Protein AF-A0A357FP81-F1 (afdb_monomer)

pLDDT: mean 83.86, std 12.49, range [51.44, 96.62]

Solvent-accessible surface area (backbone atoms only — not comparable to full-atom values): 5020 Å² total; per-residue (Å²): 134,66,53,76,73,53,46,58,51,49,47,51,51,49,47,72,64,46,44,68,64,57,64,70,42,76,55,55,74,50,73,48,75,40,82,71,52,99,66,42,75,46,78,49,79,42,50,78,46,68,68,53,44,56,52,48,49,54,53,50,53,54,50,42,62,74,73,34,58,93,78,44,99,68,79,88,84,79,86,128

Foldseek 3Di:
DDDPVLLVVVLCCCCVQLVVVLVPQAQWDDWDWDDPPPSDIDIDTDGPDPVSLVVSVVSVQVSCVVRCVVVDDDRDDRDD

Nearest PDB structures (foldseek):
  1n5v-assembly1_B  TM=6.057E-01  e=2.323E-02  Streptomyces coelicolor A3(2)
  2od4-assembly1_B  TM=7.258E-01  e=4.319E-01  uncultured marine organism
  3cw2-assembly4_H  TM=6.091E-01  e=1.221E+00  Saccharolobus solfataricus
  7asa-assembly1_0  TM=2.765E-01  e=4.194E+00  Bacillus subtilis subsp. subtilis str. 168

Mean predicted aligned error: 5.19 Å

Structure (mmCIF, N/CA/C/O backbone):
data_AF-A0A357FP81-F1
#
_entry.id   AF-A0A357FP81-F1
#
loop_
_atom_site.group_PDB
_atom_site.id
_atom_site.type_symbol
_atom_site.label_atom_id
_atom_site.label_alt_id
_atom_site.label_comp_id
_atom_site.label_asym_id
_atom_site.label_entity_id
_atom_site.label_seq_id
_atom_site.pdbx_PDB_ins_code
_atom_site.Cartn_x
_atom_site.Cartn_y
_atom_site.Cartn_z
_atom_site.occupancy
_atom_site.B_iso_or_equiv
_atom_site.auth_seq_id
_atom_site.auth_comp_id
_atom_site.auth_asym_id
_atom_site.auth_atom_id
_atom_site.pdbx_PDB_model_num
ATOM 1 N N . MET A 1 1 ? 5.322 1.348 -21.907 1.00 51.44 1 MET A N 1
ATOM 2 C CA . MET A 1 1 ? 5.363 -0.014 -21.340 1.00 51.44 1 MET A CA 1
ATOM 3 C C . MET A 1 1 ? 6.402 -0.004 -20.230 1.00 51.44 1 MET A C 1
ATOM 5 O O . MET A 1 1 ? 7.542 0.349 -20.509 1.00 51.44 1 MET A O 1
ATOM 9 N N . MET A 1 2 ? 6.004 -0.269 -18.986 1.00 57.19 2 MET A N 1
ATOM 10 C CA . MET A 1 2 ? 6.937 -0.442 -17.866 1.00 57.19 2 MET A CA 1
ATOM 11 C C . MET A 1 2 ? 7.699 -1.760 -18.072 1.00 57.19 2 MET A C 1
ATOM 13 O O . MET A 1 2 ? 7.099 -2.765 -18.449 1.00 57.19 2 MET A O 1
ATOM 17 N N . VAL A 1 3 ? 9.018 -1.758 -17.895 1.00 58.44 3 VAL A N 1
ATOM 18 C CA . VAL A 1 3 ? 9.843 -2.975 -17.997 1.00 58.44 3 VAL A CA 1
ATOM 19 C C . VAL A 1 3 ? 9.635 -3.793 -16.715 1.00 58.44 3 VAL A C 1
ATOM 21 O O . VAL A 1 3 ? 9.462 -3.206 -15.658 1.00 58.44 3 VAL A O 1
ATOM 24 N N . SER A 1 4 ? 9.684 -5.129 -16.735 1.00 61.19 4 SER A N 1
ATOM 25 C CA . SER A 1 4 ? 9.411 -5.958 -15.533 1.00 61.19 4 SER A CA 1
ATOM 26 C C . SER A 1 4 ? 10.201 -5.537 -14.268 1.00 61.19 4 SER A C 1
ATOM 28 O O . SER A 1 4 ? 9.674 -5.571 -13.156 1.00 61.19 4 SER A O 1
ATOM 30 N N . GLY A 1 5 ? 11.431 -5.028 -14.424 1.00 68.38 5 GLY A N 1
ATOM 31 C CA . GLY A 1 5 ? 12.220 -4.475 -13.314 1.00 68.38 5 GLY A CA 1
ATOM 32 C C . GLY A 1 5 ? 11.654 -3.191 -12.681 1.00 68.38 5 GLY A C 1
ATOM 33 O O . GLY A 1 5 ? 11.886 -2.946 -11.495 1.00 68.38 5 GLY A O 1
ATOM 34 N N . SER A 1 6 ? 10.883 -2.388 -13.424 1.00 79.56 6 SER A N 1
ATOM 35 C CA . SER A 1 6 ? 10.234 -1.180 -12.901 1.00 79.56 6 SER A CA 1
ATOM 36 C C . SER A 1 6 ? 8.944 -1.492 -12.141 1.00 79.56 6 SER A C 1
ATOM 38 O O . SER A 1 6 ? 8.664 -0.810 -11.160 1.00 79.56 6 SER A O 1
ATOM 40 N N . VAL A 1 7 ? 8.220 -2.559 -12.502 1.00 84.94 7 VAL A N 1
ATOM 41 C CA . VAL A 1 7 ? 7.035 -3.022 -11.751 1.00 84.94 7 VAL A CA 1
ATOM 42 C C . VAL A 1 7 ? 7.429 -3.521 -10.361 1.00 84.94 7 VAL A C 1
ATOM 44 O O . VAL A 1 7 ? 6.899 -3.037 -9.369 1.00 84.94 7 VAL A O 1
ATOM 47 N N . ASN A 1 8 ? 8.431 -4.401 -10.259 1.00 87.25 8 ASN A N 1
ATOM 48 C CA . ASN A 1 8 ? 8.902 -4.900 -8.959 1.00 87.25 8 ASN A CA 1
ATOM 49 C C . ASN A 1 8 ? 9.431 -3.765 -8.059 1.00 87.25 8 ASN A C 1
ATOM 51 O O . ASN A 1 8 ? 9.190 -3.740 -6.854 1.00 87.25 8 ASN A O 1
ATOM 55 N N . SER A 1 9 ? 10.132 -2.792 -8.650 1.00 88.62 9 SER A N 1
ATOM 56 C CA . SER A 1 9 ? 10.592 -1.607 -7.917 1.00 88.62 9 SER A CA 1
ATOM 57 C C . SER A 1 9 ? 9.416 -0.780 -7.390 1.00 88.62 9 SER A C 1
ATOM 59 O O . SER A 1 9 ? 9.408 -0.431 -6.214 1.00 88.62 9 SER A O 1
ATOM 61 N N . LEU A 1 10 ? 8.396 -0.542 -8.221 1.00 87.75 10 LEU A N 1
ATOM 62 C CA . LEU A 1 10 ? 7.183 0.169 -7.823 1.00 87.75 10 LEU A CA 1
ATOM 63 C C . LEU A 1 10 ? 6.426 -0.565 -6.707 1.00 87.75 10 LEU A C 1
ATOM 65 O O . LEU A 1 10 ? 6.049 0.062 -5.720 1.00 87.75 10 LEU A O 1
ATOM 69 N N . MET A 1 11 ? 6.261 -1.886 -6.822 1.00 91.12 11 MET A N 1
ATOM 70 C CA . MET A 1 11 ? 5.626 -2.702 -5.783 1.00 91.12 11 MET A CA 1
ATOM 71 C C . MET A 1 11 ? 6.355 -2.570 -4.445 1.00 91.12 11 MET A C 1
ATOM 73 O O . MET A 1 11 ? 5.713 -2.332 -3.431 1.00 91.12 11 MET A O 1
ATOM 77 N N . LYS A 1 12 ? 7.693 -2.647 -4.438 1.00 91.75 12 LYS A N 1
ATOM 78 C CA . LYS A 1 12 ? 8.496 -2.462 -3.218 1.00 91.75 12 LYS A CA 1
ATOM 79 C C . LYS A 1 12 ? 8.376 -1.060 -2.635 1.00 91.75 12 LYS A C 1
ATOM 81 O O . LYS A 1 12 ? 8.384 -0.914 -1.418 1.00 91.75 12 LYS A O 1
ATOM 86 N N . THR A 1 13 ? 8.303 -0.030 -3.476 1.00 91.75 13 THR A N 1
ATOM 87 C CA . THR A 1 13 ? 8.100 1.349 -3.014 1.00 91.75 13 THR A CA 1
ATOM 88 C C . THR A 1 13 ? 6.739 1.507 -2.341 1.00 91.75 13 THR A C 1
ATOM 90 O O . THR A 1 13 ? 6.667 2.101 -1.268 1.00 91.75 13 THR A O 1
ATOM 93 N N . ILE A 1 14 ? 5.683 0.955 -2.946 1.00 91.00 14 ILE A N 1
ATOM 94 C CA . ILE A 1 14 ? 4.324 0.964 -2.392 1.00 91.00 14 ILE A CA 1
ATOM 95 C C . ILE A 1 14 ? 4.272 0.180 -1.083 1.00 91.00 14 ILE A C 1
ATOM 97 O O . ILE A 1 14 ? 3.782 0.699 -0.087 1.00 91.00 14 ILE A O 1
ATOM 101 N N . ASP A 1 15 ? 4.809 -1.038 -1.068 1.00 92.69 15 ASP A N 1
ATOM 102 C CA . ASP A 1 15 ? 4.798 -1.894 0.113 1.00 92.69 15 ASP A CA 1
ATOM 103 C C . ASP A 1 15 ? 5.558 -1.230 1.266 1.00 92.69 15 ASP A C 1
ATOM 105 O O . ASP 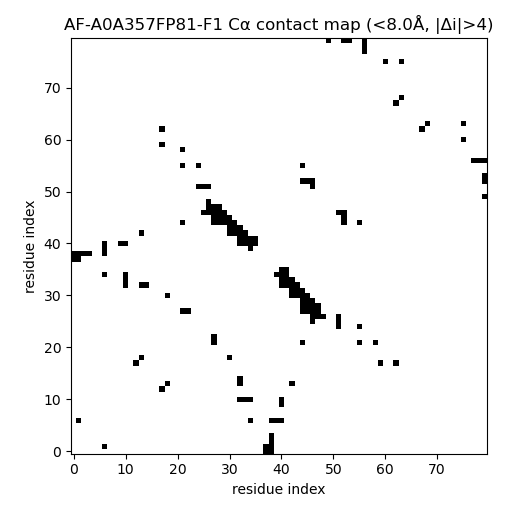A 1 15 ? 4.962 -0.863 2.269 1.00 92.69 15 ASP A O 1
ATOM 109 N N . ASN A 1 16 ? 6.839 -0.905 1.090 1.00 93.56 16 ASN A N 1
ATOM 110 C CA . ASN A 1 16 ? 7.650 -0.341 2.17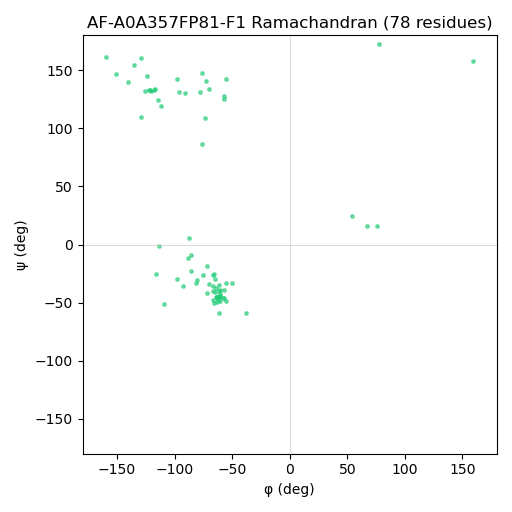3 1.00 93.56 16 ASN A CA 1
ATOM 111 C C . ASN A 1 16 ? 7.186 1.043 2.647 1.00 93.56 16 ASN A C 1
ATOM 113 O O . ASN A 1 16 ? 7.435 1.410 3.794 1.00 93.56 16 ASN A O 1
ATOM 117 N N . GLY A 1 17 ? 6.592 1.844 1.760 1.00 93.00 17 GLY A N 1
ATOM 118 C CA . GLY A 1 17 ? 6.235 3.222 2.074 1.00 93.00 17 GLY A CA 1
ATOM 119 C C . GLY A 1 17 ? 4.813 3.396 2.592 1.00 93.00 17 GLY A C 1
ATOM 120 O O . GLY A 1 17 ? 4.599 4.248 3.452 1.00 93.00 17 GLY A O 1
ATOM 121 N N . PHE A 1 18 ? 3.854 2.617 2.088 1.00 92.25 18 PHE A N 1
ATOM 122 C CA . PHE A 1 18 ? 2.449 2.752 2.467 1.00 92.25 18 PHE A CA 1
ATOM 123 C C . PHE A 1 18 ? 2.023 1.746 3.539 1.00 92.25 18 PHE A C 1
ATOM 125 O O . PHE A 1 18 ? 1.185 2.084 4.374 1.00 92.25 18 PHE A O 1
ATOM 132 N N . MET A 1 19 ? 2.637 0.555 3.587 1.00 94.81 19 MET A N 1
ATOM 133 C CA . MET A 1 19 ? 2.287 -0.466 4.580 1.00 94.81 19 MET A CA 1
ATOM 134 C C . MET A 1 19 ? 2.372 0.031 6.028 1.00 94.81 19 MET A C 1
ATOM 136 O O . MET A 1 19 ? 1.384 -0.112 6.747 1.00 94.81 19 MET A O 1
ATOM 140 N N . PRO A 1 20 ? 3.459 0.690 6.475 1.00 95.50 20 PRO A N 1
ATOM 141 C CA . PRO A 1 20 ? 3.537 1.146 7.861 1.00 95.50 20 PRO A CA 1
ATOM 142 C C . PRO A 1 20 ? 2.375 2.072 8.244 1.00 95.50 20 PRO A C 1
ATOM 144 O O . PRO A 1 20 ? 1.801 1.918 9.313 1.00 95.50 20 PRO A O 1
ATOM 147 N N . ILE A 1 21 ? 1.967 2.958 7.329 1.00 94.62 21 ILE A N 1
ATOM 148 C CA . ILE A 1 21 ? 0.864 3.905 7.541 1.00 94.62 21 ILE A CA 1
ATOM 149 C C . ILE A 1 21 ? -0.462 3.158 7.672 1.00 94.62 21 ILE A C 1
ATOM 151 O O . ILE A 1 21 ? -1.233 3.417 8.588 1.00 94.62 21 ILE A O 1
ATOM 155 N N . ILE A 1 22 ? -0.733 2.228 6.754 1.00 93.06 22 ILE A N 1
ATOM 156 C CA . ILE A 1 22 ? -2.032 1.557 6.702 1.00 93.06 22 ILE A CA 1
ATOM 157 C C . ILE A 1 22 ? -2.205 0.513 7.812 1.00 93.06 22 ILE A C 1
ATOM 159 O O . ILE A 1 22 ? -3.325 0.259 8.242 1.00 93.06 22 ILE A O 1
ATOM 163 N N . SER A 1 23 ? -1.104 -0.056 8.309 1.00 95.12 23 SER A N 1
ATOM 164 C CA . SER A 1 23 ? -1.122 -1.017 9.417 1.00 95.12 23 SER A CA 1
ATOM 165 C C . SER A 1 23 ? -1.438 -0.405 10.782 1.00 95.12 23 SER A C 1
ATOM 167 O O . SER A 1 23 ? -1.795 -1.133 11.705 1.00 95.12 23 SER A O 1
ATOM 169 N N . GLU A 1 24 ? -1.299 0.916 10.923 1.00 96.62 24 GLU A N 1
ATOM 170 C CA . GLU A 1 24 ? -1.603 1.641 12.164 1.00 96.62 24 GLU A CA 1
ATOM 171 C C . GLU A 1 24 ? -3.085 2.027 12.278 1.00 96.62 24 GLU A C 1
ATOM 173 O O . GLU A 1 24 ? -3.535 2.476 13.334 1.00 96.62 24 GLU A O 1
ATOM 178 N N . GLU A 1 25 ? -3.859 1.850 11.206 1.00 95.81 25 GLU A N 1
ATOM 179 C CA . GLU A 1 25 ? -5.280 2.168 11.201 1.00 95.81 25 GLU A CA 1
ATOM 180 C C . GLU A 1 25 ? -6.096 1.139 12.015 1.00 95.81 25 GLU A C 1
ATOM 182 O O . GLU A 1 25 ? -5.807 -0.064 11.980 1.00 95.81 25 GLU A O 1
ATOM 187 N N . PRO A 1 26 ? -7.121 1.581 12.771 1.00 94.50 26 PRO A N 1
ATOM 188 C CA . PRO A 1 26 ? -7.963 0.687 13.564 1.00 94.50 26 PRO A CA 1
ATOM 189 C C . PRO A 1 26 ? -8.595 -0.432 12.732 1.00 94.50 26 PRO A C 1
ATOM 191 O O . PRO A 1 26 ? -9.000 -0.225 11.597 1.00 94.50 26 PRO A O 1
ATOM 194 N N . GLY A 1 27 ? -8.694 -1.638 13.293 1.00 94.44 27 GLY A N 1
ATOM 195 C CA . GLY A 1 27 ? -9.340 -2.750 12.594 1.00 94.44 27 GLY A CA 1
ATOM 196 C C . GLY A 1 27 ? -8.587 -3.237 11.350 1.00 94.44 27 GLY A C 1
ATOM 197 O O . GLY A 1 27 ? -9.183 -3.936 10.540 1.00 94.44 27 GLY A O 1
ATOM 198 N N . TYR A 1 28 ? -7.306 -2.888 11.164 1.00 95.62 28 TYR A N 1
ATOM 199 C CA . TYR A 1 28 ? -6.470 -3.442 10.095 1.00 95.62 28 TYR A CA 1
ATOM 200 C C . TYR A 1 28 ? -6.396 -4.977 10.174 1.00 95.62 28 TYR A C 1
ATOM 202 O O . TYR A 1 28 ? -6.002 -5.542 11.195 1.00 95.62 28 TYR A O 1
ATOM 210 N N . ILE A 1 29 ? -6.735 -5.652 9.070 1.00 95.75 29 ILE A N 1
ATOM 211 C CA . ILE A 1 29 ? -6.710 -7.119 8.957 1.00 95.75 29 ILE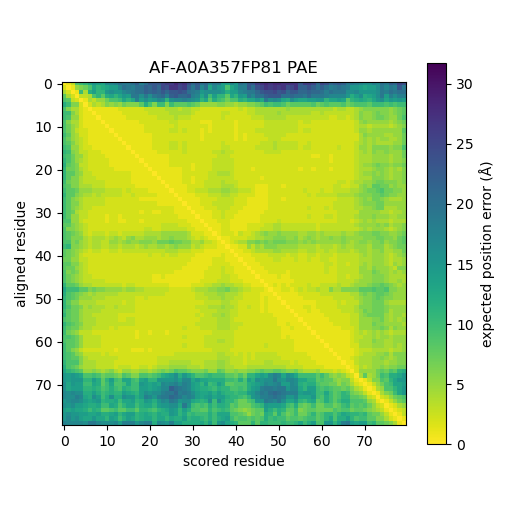 A CA 1
ATOM 212 C C . ILE A 1 29 ? -5.572 -7.574 8.046 1.00 95.75 29 ILE A C 1
ATOM 214 O O . ILE A 1 29 ? -4.815 -8.482 8.394 1.00 95.75 29 ILE A O 1
ATOM 218 N N . ALA A 1 30 ? -5.485 -6.999 6.847 1.00 93.88 30 ALA A N 1
ATOM 219 C CA . ALA A 1 30 ? -4.548 -7.460 5.832 1.00 93.88 30 ALA A CA 1
ATOM 220 C C . ALA A 1 30 ? -4.257 -6.398 4.776 1.00 93.88 30 ALA A C 1
ATOM 222 O O . ALA A 1 30 ? -5.040 -5.475 4.545 1.00 93.88 30 ALA A O 1
ATOM 223 N N . TYR A 1 31 ? -3.151 -6.608 4.070 1.00 93.00 31 TYR A N 1
ATOM 224 C CA . TYR A 1 31 ? -2.765 -5.819 2.917 1.00 93.00 31 TYR A CA 1
ATOM 225 C C . TYR A 1 31 ? -1.952 -6.633 1.930 1.00 93.00 31 TYR A C 1
ATOM 227 O O . TYR A 1 31 ? -1.158 -7.494 2.313 1.00 93.00 31 TYR A O 1
ATOM 235 N N . TYR A 1 32 ? -2.134 -6.312 0.656 1.00 92.25 32 TYR A N 1
ATOM 236 C CA . TYR A 1 32 ? -1.470 -6.970 -0.452 1.00 92.25 32 TYR A CA 1
ATOM 237 C C . TYR A 1 32 ? -1.068 -5.945 -1.504 1.00 92.25 32 TYR A C 1
ATOM 239 O O . TYR A 1 32 ? -1.854 -5.068 -1.853 1.00 92.25 32 TYR A O 1
ATOM 247 N N . VAL A 1 33 ? 0.125 -6.113 -2.071 1.00 92.06 33 VAL A N 1
ATOM 248 C CA . VAL A 1 33 ? 0.542 -5.426 -3.297 1.00 92.06 33 VAL A CA 1
ATOM 249 C C . VAL A 1 33 ? 0.666 -6.470 -4.394 1.00 92.06 33 VAL A C 1
ATOM 251 O O . VAL A 1 33 ? 1.443 -7.417 -4.281 1.00 92.06 33 VAL A O 1
ATOM 254 N N . VAL A 1 34 ? -0.122 -6.310 -5.449 1.00 91.12 34 VAL A N 1
ATOM 255 C CA . VAL A 1 34 ? -0.280 -7.289 -6.524 1.00 91.12 34 VAL A CA 1
ATOM 256 C C . VAL A 1 34 ? 0.188 -6.676 -7.840 1.00 91.12 34 VAL A C 1
ATOM 258 O O . VAL A 1 34 ? -0.172 -5.544 -8.167 1.00 91.12 34 VAL A O 1
ATOM 261 N N . ASP A 1 35 ? 0.998 -7.425 -8.590 1.00 90.94 35 ASP A N 1
ATOM 262 C CA . ASP A 1 35 ? 1.239 -7.148 -10.008 1.00 90.94 35 ASP A CA 1
ATOM 263 C C . ASP A 1 35 ? -0.018 -7.557 -10.781 1.00 90.94 35 ASP A C 1
ATOM 265 O O . ASP A 1 35 ? -0.335 -8.744 -10.889 1.00 90.94 35 ASP A O 1
ATOM 269 N N . SER A 1 36 ? -0.753 -6.564 -11.276 1.00 88.06 36 SER A N 1
ATOM 270 C CA . SER A 1 36 ? -2.019 -6.764 -11.987 1.00 88.06 36 SER A CA 1
ATOM 271 C C . SER A 1 36 ? -1.814 -6.990 -13.489 1.00 88.06 36 SER A C 1
ATOM 273 O O . SER A 1 36 ? -2.788 -7.070 -14.237 1.00 88.06 36 SER A O 1
ATOM 275 N N . GLY A 1 37 ? -0.561 -7.102 -13.946 1.00 85.62 37 GLY A N 1
ATOM 276 C CA . GLY A 1 37 ? -0.216 -7.186 -15.358 1.00 85.62 37 GLY A CA 1
ATOM 277 C C . GLY A 1 37 ? -0.266 -5.827 -16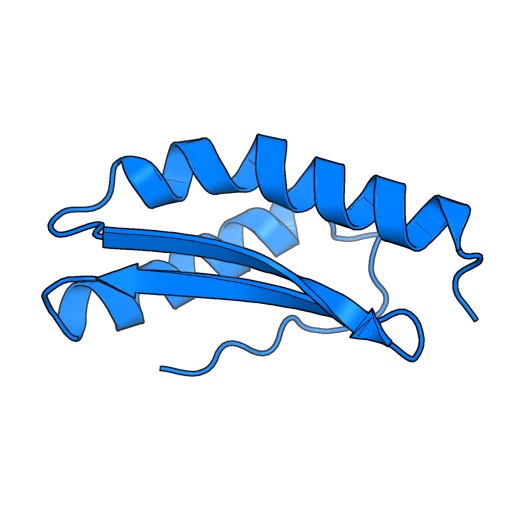.060 1.00 85.62 37 GLY A C 1
ATOM 278 O O . GLY A 1 37 ? -0.643 -4.805 -15.489 1.00 85.62 37 GLY A O 1
ATOM 279 N N . ASP A 1 38 ? 0.179 -5.795 -17.318 1.00 84.81 38 ASP A N 1
ATOM 280 C CA . ASP A 1 38 ? 0.193 -4.595 -18.174 1.00 84.81 38 ASP A CA 1
ATOM 281 C C . ASP A 1 38 ? 0.899 -3.363 -17.571 1.00 84.81 38 ASP A C 1
ATOM 283 O O . ASP A 1 38 ? 0.660 -2.219 -17.959 1.00 84.81 38 ASP A O 1
ATOM 287 N N . GLY A 1 39 ? 1.828 -3.593 -16.638 1.00 80.00 39 GLY A N 1
ATOM 288 C CA . GLY A 1 39 ? 2.543 -2.532 -15.931 1.00 80.00 39 GLY A CA 1
ATOM 289 C C . GLY A 1 39 ? 1.719 -1.836 -14.844 1.00 80.00 39 GLY A C 1
ATOM 290 O O . GLY A 1 39 ? 2.111 -0.753 -14.411 1.00 80.00 39 GLY A O 1
ATOM 291 N N . GLN A 1 40 ? 0.603 -2.432 -14.416 1.00 83.31 40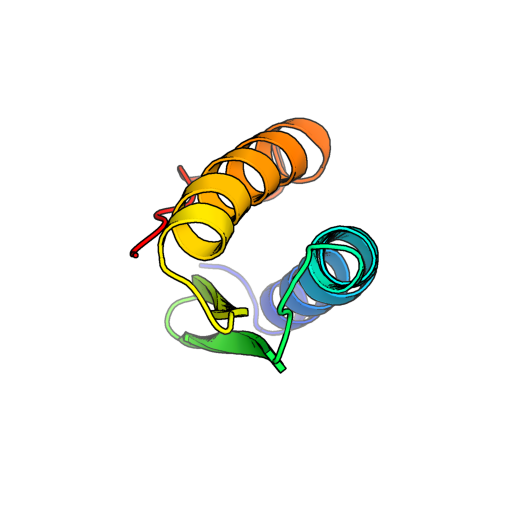 GLN A N 1
ATOM 292 C CA . GLN A 1 40 ? -0.240 -1.947 -13.327 1.00 83.31 40 GLN A CA 1
ATOM 293 C C . GLN A 1 40 ? 0.081 -2.664 -12.014 1.00 83.31 40 GLN A C 1
ATOM 295 O O . GLN A 1 40 ? 0.328 -3.867 -11.981 1.00 83.31 40 GLN A O 1
ATOM 300 N N . VAL A 1 41 ? 0.026 -1.911 -10.917 1.00 86.56 41 VAL A N 1
ATOM 301 C CA . VAL A 1 41 ? 0.165 -2.428 -9.553 1.00 86.56 41 VAL A CA 1
ATOM 302 C C . VAL A 1 41 ? -1.088 -2.064 -8.772 1.00 86.56 41 VAL A C 1
ATOM 304 O O . VAL A 1 41 ? -1.525 -0.913 -8.808 1.00 86.56 41 VAL A O 1
ATOM 307 N N . THR A 1 42 ? -1.646 -3.032 -8.052 1.00 87.38 42 THR A N 1
ATOM 308 C CA . THR A 1 42 ? -2.810 -2.836 -7.185 1.00 87.38 42 THR A CA 1
ATOM 309 C C . THR A 1 42 ? -2.410 -3.063 -5.735 1.00 87.38 42 THR A C 1
ATOM 311 O O . THR A 1 42 ? -1.897 -4.125 -5.390 1.00 87.38 42 THR A O 1
ATOM 314 N N . ALA A 1 43 ? -2.664 -2.070 -4.886 1.00 88.50 43 ALA A N 1
ATOM 315 C CA . ALA A 1 43 ? -2.614 -2.227 -3.439 1.00 88.50 43 ALA A CA 1
ATOM 316 C C . ALA A 1 43 ? -4.033 -2.491 -2.918 1.00 88.50 43 ALA A C 1
ATOM 318 O O . ALA A 1 43 ? -4.967 -1.778 -3.281 1.00 88.50 43 ALA A O 1
ATOM 319 N N . VAL A 1 44 ? -4.188 -3.514 -2.083 1.00 90.12 44 VAL A N 1
ATOM 320 C CA . VAL A 1 44 ? -5.451 -3.900 -1.445 1.00 90.12 44 VAL A CA 1
ATOM 321 C C . VAL A 1 44 ? -5.249 -3.839 0.057 1.00 90.12 44 VAL A C 1
ATOM 323 O O . VAL A 1 44 ? -4.272 -4.392 0.546 1.00 90.12 44 VAL A O 1
ATOM 326 N N . SER A 1 45 ? -6.169 -3.207 0.781 1.00 90.75 45 SER A N 1
ATOM 327 C CA . SER A 1 45 ? -6.214 -3.210 2.248 1.00 90.75 45 SER A CA 1
ATOM 328 C C . SER A 1 45 ? -7.574 -3.718 2.719 1.00 90.75 45 SER A C 1
ATOM 330 O O . SER A 1 45 ? -8.581 -3.505 2.046 1.00 90.75 45 SER A O 1
ATOM 332 N N . ILE A 1 46 ? -7.590 -4.445 3.835 1.00 92.44 46 ILE A N 1
ATOM 333 C CA . ILE A 1 46 ? -8.789 -5.048 4.422 1.00 92.44 46 ILE A CA 1
ATOM 334 C C . ILE A 1 46 ? -8.888 -4.591 5.874 1.00 92.44 46 ILE A C 1
ATOM 336 O O . ILE A 1 46 ? -7.909 -4.699 6.618 1.00 92.44 46 ILE A O 1
ATOM 340 N N . PHE A 1 47 ? -10.079 -4.137 6.264 1.00 93.69 47 PHE A N 1
ATOM 341 C CA . PHE A 1 47 ? -10.395 -3.663 7.610 1.00 93.69 47 PHE A CA 1
ATOM 342 C C . PHE A 1 47 ? -11.650 -4.341 8.159 1.00 93.69 47 PHE A C 1
ATOM 344 O O . PHE A 1 47 ? -12.455 -4.881 7.400 1.00 93.69 47 PHE A O 1
ATOM 351 N N . GLU A 1 48 ? -11.810 -4.303 9.479 1.00 94.81 48 GLU A N 1
ATOM 352 C CA . GLU A 1 48 ? -12.999 -4.797 10.182 1.00 94.81 48 GLU A CA 1
ATOM 353 C C . GLU A 1 48 ? -14.263 -3.978 9.870 1.00 94.81 48 GLU A C 1
ATOM 355 O O . GLU A 1 48 ? -15.370 -4.513 9.961 1.00 94.81 48 GLU A O 1
ATOM 360 N N . ASP A 1 49 ? -14.114 -2.707 9.486 1.00 92.81 49 ASP A N 1
ATOM 361 C CA . ASP A 1 49 ? -15.220 -1.782 9.254 1.00 92.81 49 ASP A CA 1
ATOM 362 C C . ASP A 1 49 ? -15.070 -0.950 7.963 1.00 92.81 49 ASP A C 1
ATOM 364 O O . ASP A 1 49 ? -13.974 -0.706 7.447 1.00 92.81 49 ASP A O 1
ATOM 368 N N . GLU A 1 50 ? -16.214 -0.518 7.427 1.00 88.88 50 GLU A N 1
ATOM 369 C CA . GLU A 1 50 ? -16.304 0.259 6.184 1.00 88.88 50 GLU A CA 1
ATOM 370 C C . GLU A 1 50 ? -15.769 1.691 6.343 1.00 88.88 50 GLU A C 1
ATOM 372 O O . GLU A 1 50 ? -15.176 2.233 5.411 1.00 88.88 50 GLU A O 1
ATOM 377 N N . GLU A 1 51 ? -15.932 2.308 7.517 1.00 90.75 51 GLU A N 1
ATOM 378 C CA . GLU A 1 51 ? -15.493 3.687 7.762 1.00 90.75 51 GLU A CA 1
ATOM 379 C C . GLU A 1 51 ? -13.968 3.802 7.634 1.00 90.75 51 GLU A C 1
ATOM 381 O O . GLU A 1 51 ? -13.459 4.685 6.932 1.00 90.75 51 GLU A O 1
ATOM 386 N N . THR A 1 52 ? -13.236 2.862 8.229 1.00 90.12 52 THR A N 1
ATOM 387 C CA . THR A 1 52 ? -11.782 2.779 8.120 1.00 90.12 52 THR A CA 1
ATOM 388 C C . THR A 1 52 ? -11.351 2.447 6.694 1.00 90.12 52 THR A C 1
ATOM 390 O O . THR A 1 52 ? -10.414 3.066 6.188 1.00 90.12 52 THR A O 1
ATOM 393 N N . SER A 1 53 ? -12.061 1.556 5.991 1.00 87.56 53 SER A N 1
ATOM 394 C CA . SER A 1 53 ? -11.799 1.297 4.568 1.00 87.56 53 SER A CA 1
ATOM 395 C C . SER A 1 53 ? -11.917 2.576 3.727 1.00 87.56 53 SER A C 1
ATOM 397 O O . SER A 1 53 ? -11.002 2.915 2.975 1.00 87.56 53 SER A O 1
ATOM 399 N N . VAL A 1 54 ? -12.964 3.380 3.922 1.00 88.38 54 VAL A N 1
ATOM 400 C CA . VAL A 1 54 ? -13.121 4.663 3.217 1.00 88.38 54 VAL A CA 1
ATOM 401 C C . VAL A 1 54 ? -12.021 5.657 3.603 1.00 88.38 54 VAL A C 1
ATOM 403 O O . VAL A 1 54 ? -11.475 6.344 2.734 1.00 88.38 54 VAL A O 1
ATOM 406 N N . LYS A 1 55 ? -11.638 5.725 4.884 1.00 90.00 55 LYS A N 1
ATOM 407 C CA . LYS A 1 55 ? -10.518 6.562 5.344 1.00 90.00 55 LYS A CA 1
ATOM 408 C C . LYS A 1 55 ? -9.193 6.142 4.696 1.00 90.00 55 LYS A C 1
ATOM 410 O O . LYS A 1 55 ? -8.425 7.011 4.272 1.00 90.00 55 LYS A O 1
ATOM 415 N N . SER A 1 56 ? -8.955 4.838 4.554 1.00 89.00 56 SER A N 1
ATOM 416 C CA . SER A 1 56 ? -7.761 4.272 3.916 1.00 89.00 56 SER A CA 1
ATOM 417 C C . SER A 1 56 ? -7.560 4.800 2.490 1.00 89.00 56 SER A C 1
ATOM 419 O O . SER A 1 56 ? -6.431 5.075 2.075 1.00 89.00 56 SER A O 1
ATOM 421 N N . AS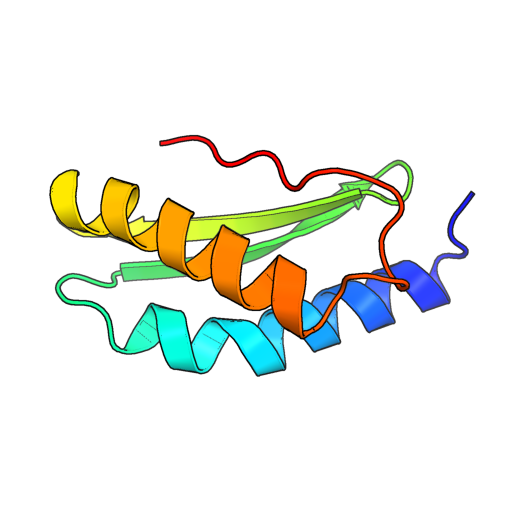N A 1 57 ? -8.657 5.075 1.773 1.00 86.69 57 ASN A N 1
ATOM 422 C CA . ASN A 1 57 ? -8.621 5.591 0.408 1.00 86.69 57 ASN A CA 1
ATOM 423 C C . ASN A 1 57 ? -8.033 7.004 0.334 1.00 86.69 57 ASN A C 1
ATOM 425 O O . ASN A 1 57 ? -7.320 7.337 -0.616 1.00 86.69 57 ASN A O 1
ATOM 429 N N . ASN A 1 58 ? -8.301 7.834 1.344 1.00 88.00 58 ASN A N 1
ATOM 430 C CA . ASN A 1 58 ? -7.733 9.177 1.439 1.00 88.00 58 ASN A CA 1
ATOM 431 C C . ASN A 1 58 ? -6.239 9.121 1.774 1.00 88.00 58 ASN A C 1
ATOM 433 O O . ASN A 1 58 ? -5.448 9.827 1.147 1.00 88.00 58 ASN A O 1
ATOM 437 N N . LEU A 1 59 ? -5.843 8.236 2.697 1.00 90.62 59 LEU A N 1
ATOM 438 C CA . LEU A 1 59 ? -4.436 8.013 3.046 1.00 90.62 59 LEU A CA 1
ATOM 439 C C . LEU A 1 59 ? -3.629 7.536 1.834 1.00 90.62 59 LEU A C 1
ATOM 441 O O . LEU A 1 59 ? -2.534 8.040 1.584 1.00 90.62 59 LEU A O 1
ATOM 445 N N . ALA A 1 60 ? -4.190 6.615 1.045 1.00 88.25 60 ALA A N 1
ATOM 446 C CA . ALA A 1 60 ? -3.571 6.132 -0.183 1.00 88.25 60 ALA A CA 1
ATOM 447 C C . ALA A 1 60 ? -3.362 7.272 -1.188 1.00 88.25 60 ALA A C 1
ATOM 449 O O . ALA A 1 60 ? -2.258 7.449 -1.699 1.00 88.25 60 ALA A O 1
ATOM 450 N N . GLN A 1 61 ? -4.387 8.093 -1.443 1.00 85.56 61 GLN A N 1
ATOM 451 C CA . GLN A 1 61 ? -4.260 9.233 -2.357 1.00 85.56 61 GLN A CA 1
ATOM 452 C C . GLN A 1 61 ? -3.210 10.244 -1.887 1.00 85.56 61 GLN A C 1
ATOM 454 O O . GLN A 1 61 ? -2.386 10.695 -2.689 1.00 85.56 61 GLN A O 1
ATOM 459 N N . GLU A 1 62 ? -3.203 10.579 -0.596 1.00 88.31 62 GLU A N 1
ATOM 460 C CA . GLU A 1 62 ? -2.224 11.499 -0.027 1.00 88.31 62 GLU A CA 1
ATOM 461 C C . GLU A 1 62 ? -0.803 10.944 -0.171 1.00 88.31 62 GLU A C 1
ATOM 463 O O . GLU A 1 62 ? 0.088 11.640 -0.668 1.00 88.31 62 GLU A O 1
ATOM 468 N N . TRP A 1 63 ? -0.590 9.677 0.189 1.00 90.12 63 TRP A N 1
ATOM 469 C CA . T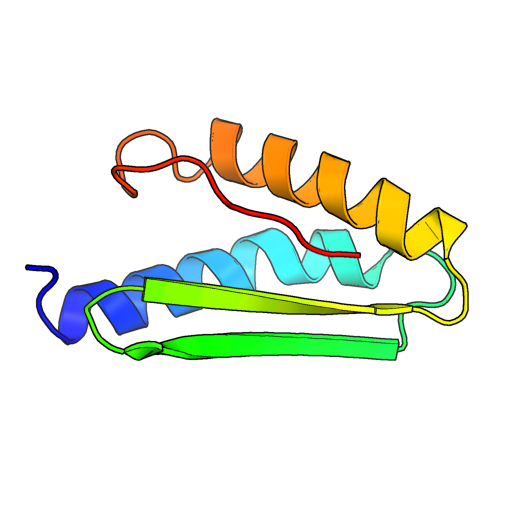RP A 1 63 ? 0.718 9.041 0.088 1.00 90.12 63 TRP A CA 1
ATOM 470 C C . TRP A 1 63 ? 1.213 8.981 -1.362 1.00 90.12 63 TRP A C 1
ATOM 472 O O . TRP A 1 63 ? 2.350 9.371 -1.634 1.00 90.12 63 TRP A O 1
ATOM 482 N N . ILE A 1 64 ? 0.354 8.590 -2.305 1.00 85.69 64 ILE A N 1
ATOM 483 C CA . ILE A 1 64 ? 0.689 8.510 -3.734 1.00 85.69 64 ILE A CA 1
ATOM 484 C C . ILE A 1 64 ? 1.071 9.888 -4.277 1.00 85.69 64 ILE A C 1
ATOM 486 O O . ILE A 1 64 ? 2.098 10.016 -4.945 1.00 85.69 64 ILE A O 1
ATOM 490 N N . SER A 1 65 ? 0.303 10.931 -3.943 1.00 83.31 65 SER A N 1
ATOM 491 C CA . SER A 1 65 ? 0.593 12.298 -4.394 1.00 83.31 65 SER A CA 1
ATOM 492 C C . SER A 1 65 ? 1.951 12.813 -3.905 1.00 83.31 65 SER A C 1
ATOM 494 O O . SER A 1 65 ? 2.639 13.520 -4.639 1.00 83.31 65 SER A O 1
ATOM 496 N N . LYS A 1 66 ? 2.365 12.423 -2.693 1.00 87.38 66 LYS A N 1
ATOM 497 C CA . LYS A 1 66 ? 3.632 12.846 -2.083 1.00 87.38 66 LYS A CA 1
ATOM 498 C C . LYS A 1 66 ? 4.845 12.049 -2.566 1.00 87.38 66 LYS A C 1
ATOM 500 O O . LYS A 1 66 ? 5.933 12.612 -2.624 1.00 87.38 66 LYS A O 1
ATOM 505 N N . HIS A 1 67 ? 4.681 10.760 -2.877 1.00 85.81 67 HIS A N 1
ATOM 506 C CA . HIS A 1 67 ? 5.819 9.844 -3.055 1.00 85.81 67 HIS A CA 1
ATOM 507 C C . HIS A 1 67 ? 5.961 9.272 -4.467 1.00 85.81 67 HIS A C 1
ATOM 509 O O . HIS A 1 67 ? 7.065 8.900 -4.857 1.00 85.81 67 HIS A O 1
ATOM 515 N N . LEU A 1 68 ? 4.872 9.190 -5.236 1.00 80.50 68 LEU A N 1
ATOM 516 C CA . LEU A 1 68 ? 4.860 8.541 -6.551 1.00 80.50 68 LEU A CA 1
ATOM 517 C C . LEU A 1 68 ? 4.613 9.499 -7.719 1.00 80.50 68 LEU A C 1
ATOM 519 O O . LEU A 1 68 ? 4.634 9.040 -8.858 1.00 80.50 68 LEU A O 1
ATOM 523 N N . GLY A 1 69 ? 4.411 10.796 -7.454 1.00 69.44 69 GLY A N 1
ATOM 524 C CA . GLY A 1 69 ? 3.968 11.807 -8.425 1.00 69.44 69 GLY A CA 1
ATOM 525 C C . GLY A 1 69 ? 4.543 11.658 -9.839 1.00 69.44 69 GLY A C 1
ATOM 526 O O . GLY A 1 69 ? 3.785 11.447 -10.780 1.00 69.44 69 GLY A O 1
ATOM 527 N N . ASP A 1 70 ? 5.869 11.688 -9.987 1.00 65.75 70 ASP A N 1
ATOM 528 C CA . ASP A 1 70 ? 6.528 11.578 -11.302 1.00 65.75 70 ASP A CA 1
ATOM 529 C C . ASP A 1 70 ? 6.815 10.124 -11.734 1.00 65.75 70 ASP A C 1
ATOM 531 O O . ASP A 1 70 ? 7.179 9.862 -12.881 1.00 65.75 70 ASP A O 1
ATOM 535 N N . LEU A 1 71 ? 6.674 9.163 -10.816 1.00 63.53 71 LEU A N 1
ATOM 536 C CA . LEU A 1 71 ? 6.992 7.744 -11.010 1.00 63.53 71 LEU A CA 1
ATOM 537 C C . LEU A 1 71 ? 5.841 6.948 -11.640 1.00 63.53 71 LEU A C 1
ATOM 539 O O . LEU A 1 71 ? 6.087 5.891 -12.225 1.00 63.53 71 LEU A O 1
ATOM 543 N N . VAL A 1 72 ? 4.599 7.427 -11.527 1.00 62.69 72 VAL A N 1
ATOM 544 C CA . VAL A 1 72 ? 3.410 6.718 -12.017 1.00 62.69 72 VAL A CA 1
ATOM 545 C C . VAL A 1 72 ? 2.563 7.645 -12.896 1.00 62.69 72 VAL A C 1
ATOM 547 O O . VAL A 1 72 ? 1.919 8.561 -12.388 1.00 62.69 72 VAL A O 1
ATOM 550 N N . PRO A 1 73 ? 2.506 7.415 -14.221 1.00 53.62 73 PRO A N 1
ATOM 551 C CA . PRO A 1 73 ? 1.643 8.183 -15.108 1.00 53.62 73 PRO A CA 1
ATOM 552 C C . PRO A 1 73 ? 0.189 7.715 -14.952 1.00 53.62 73 PRO A C 1
ATOM 554 O O . PRO A 1 73 ? -0.276 6.840 -15.677 1.00 53.62 73 PRO A O 1
ATOM 557 N N . GLY A 1 74 ? -0.541 8.275 -13.989 1.00 56.03 74 GLY A N 1
ATOM 558 C CA . GLY A 1 74 ? -1.963 7.983 -13.804 1.00 56.03 74 GLY A CA 1
ATOM 559 C C . GLY A 1 74 ? -2.476 8.315 -12.409 1.00 56.03 74 GLY A C 1
ATOM 560 O O . GLY A 1 7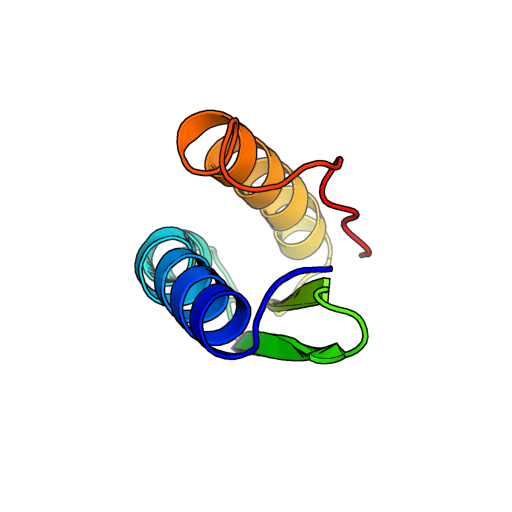4 ? -1.715 8.392 -11.450 1.00 56.03 74 GLY A O 1
ATOM 561 N N . LYS A 1 75 ? -3.792 8.515 -12.285 1.00 57.34 75 LYS A N 1
ATOM 562 C CA . LYS A 1 75 ? -4.435 8.611 -10.971 1.00 57.34 75 LYS A CA 1
ATOM 563 C C . LYS A 1 75 ? -4.592 7.207 -10.407 1.00 57.34 75 LYS A C 1
ATOM 565 O O . LYS A 1 75 ? -5.117 6.335 -11.097 1.00 57.34 75 LYS A O 1
ATOM 570 N N . ALA A 1 76 ? -4.191 7.014 -9.158 1.00 62.28 76 ALA A N 1
ATOM 571 C CA . ALA A 1 76 ? -4.567 5.821 -8.423 1.00 62.28 76 ALA A CA 1
ATOM 572 C C . ALA A 1 76 ? -6.095 5.716 -8.384 1.00 62.28 76 ALA A C 1
ATOM 574 O O . ALA A 1 76 ? -6.779 6.683 -8.040 1.00 62.28 76 ALA A O 1
ATOM 575 N N . GLN A 1 77 ? -6.622 4.562 -8.780 1.00 65.50 77 GLN A N 1
ATOM 576 C CA . GLN A 1 77 ? -8.016 4.227 -8.538 1.00 65.50 77 GLN A CA 1
ATOM 577 C C . GLN A 1 77 ? -8.098 3.497 -7.213 1.00 65.50 77 GLN A C 1
ATOM 579 O O . GLN A 1 77 ? -7.345 2.554 -6.975 1.00 65.50 77 GLN A O 1
ATOM 584 N N . VAL A 1 78 ? -9.015 3.951 -6.368 1.00 65.31 78 VAL A N 1
ATOM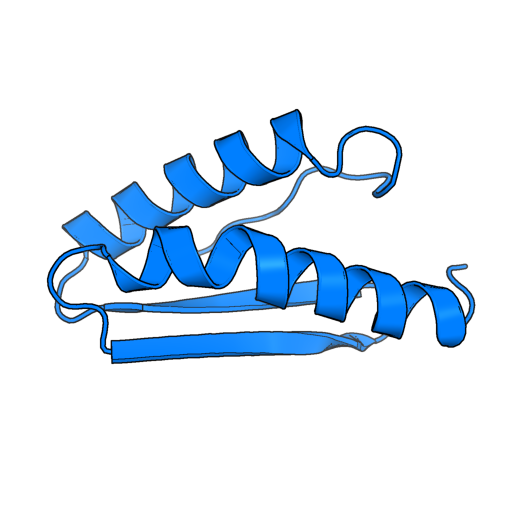 585 C CA . VAL A 1 78 ? -9.306 3.301 -5.101 1.00 65.31 78 VAL A CA 1
ATOM 586 C C . VAL A 1 78 ? -10.750 2.820 -5.130 1.00 65.31 78 VAL A C 1
ATOM 588 O O . VAL A 1 78 ? -11.633 3.553 -5.577 1.00 65.31 78 VAL A O 1
ATOM 591 N N . ILE A 1 79 ? -10.959 1.577 -4.707 1.00 62.34 79 ILE A N 1
ATOM 592 C CA . ILE A 1 79 ? -12.258 0.907 -4.633 1.00 62.34 79 ILE A CA 1
ATOM 593 C C . ILE A 1 79 ? -12.494 0.487 -3.177 1.00 62.34 79 ILE A C 1
ATOM 595 O O . ILE A 1 79 ? -11.579 -0.038 -2.546 1.00 62.34 79 ILE A O 1
ATOM 599 N N . SER A 1 80 ? -13.687 0.774 -2.656 1.00 60.25 80 SER A N 1
ATOM 600 C CA . SER A 1 80 ? -14.195 0.378 -1.331 1.00 60.25 80 SER A CA 1
ATOM 601 C C . SER A 1 80 ? -15.270 -0.684 -1.487 1.00 60.25 80 SER A C 1
ATOM 603 O O . SER A 1 80 ? -16.141 -0.452 -2.361 1.00 60.25 80 SER A O 1
#

Secondary structure (DSSP, 8-state):
---HHHHHHHHHHHHHHHHHHHHTSTTEEEEEEEEEETTEEEEEEEESSHHHHHHHHHHHHHHHHHHTTTT-SSPPP---

Radius of gyration: 12.5 Å; Cα contacts (8 Å, |Δi|>4): 82; chains: 1; bounding box: 28×20×35 Å

Sequence (80 aa):
MMVSGSVNSLMKTIDNGFMPIISEEPGYIAYYVVDSGDGQVTAVSIFEDEETSVKSNNLAQEWISKHLGDLVPGKAQVIS